Protein AF-A0A1V5QKN3-F1 (afdb_monomer_lite)

Sequence (159 aa):
MRKSDARPKVLQACRVLTDSPKGGASYADIQAMTGLSLGIIKDHAQRMKDSGDLIWLADGFYRCAPPLRDHCHVYINVMPNGDHRIQCGDRQITITQGSARLMKMAFGNHGHIGKNGQVEVDDEVFISVLLDGSMKVECGDQLLELSSLEARNLRAAIG

Foldseek 3Di:
DDLPPLLVLLLVQQAVCCPDPVNFAALVSSCVRRVDDSVSSVVNQVVCCVVQQWPAFPVRTIHGQDPDDDFFQWDWDQDPVRWIWTDGPPAIDIAHNLVLLVVLVVLVHPRDPDPPVDRDGPWDWDWDQDRSLWIWIDTPPGIDTGHNVNVVNVSVNSD

Secondary structure (DSSP, 8-state):
--TTSHHHHHHHHHHHHHSSTT-SB-HHHHHHHH---HHHHHHHHHHHHHTTSEEE-TTS-EEEPPP----PPEEEEE-TTS-EEEEETTEEEEE-HHHHHHHHHHTT------SS------S-EEEEE-TTS-EEEEETTEEEEE-HHHHHHHHHHH-

Structure (mmCIF, N/CA/C/O backbone):
data_AF-A0A1V5QKN3-F1
#
_entry.id   AF-A0A1V5QKN3-F1
#
loop_
_atom_site.group_PDB
_atom_site.id
_atom_site.type_symbol
_atom_site.label_atom_id
_atom_site.label_alt_id
_atom_site.label_comp_id
_atom_site.label_asym_id
_atom_site.label_entity_id
_atom_site.label_seq_id
_atom_site.pdbx_PDB_ins_code
_atom_site.Cartn_x
_atom_site.Cartn_y
_atom_site.Cartn_z
_atom_site.occupancy
_atom_site.B_iso_or_equiv
_atom_site.auth_seq_id
_atom_site.auth_comp_id
_atom_site.auth_asym_id
_atom_site.auth_atom_id
_atom_site.pdbx_PDB_model_num
ATOM 1 N N . MET A 1 1 ? -21.063 -6.986 33.262 1.00 47.81 1 MET A N 1
ATOM 2 C CA . MET A 1 1 ? -20.769 -6.897 31.812 1.00 47.81 1 MET A CA 1
ATOM 3 C C . MET A 1 1 ? -19.836 -8.035 31.430 1.00 47.81 1 MET A C 1
ATOM 5 O O . MET A 1 1 ? -18.759 -8.130 32.006 1.00 47.81 1 MET A O 1
ATOM 9 N N . ARG A 1 2 ? -20.268 -8.952 30.556 1.00 47.88 2 ARG A N 1
ATOM 10 C CA . ARG A 1 2 ? -19.464 -10.117 30.144 1.00 47.88 2 ARG A CA 1
ATOM 11 C C . ARG A 1 2 ? -18.289 -9.652 29.273 1.00 47.88 2 ARG A C 1
ATOM 13 O O . ARG A 1 2 ? -18.459 -8.778 28.431 1.00 47.88 2 ARG A O 1
ATOM 20 N N . LYS A 1 3 ? -17.107 -10.248 29.461 1.00 53.50 3 LYS A N 1
ATOM 21 C CA . LYS A 1 3 ? -15.863 -9.960 28.715 1.00 53.50 3 LYS A CA 1
ATOM 22 C C . LYS A 1 3 ? -15.958 -10.188 27.184 1.00 53.50 3 LYS A C 1
ATOM 24 O O . LYS A 1 3 ? -14.989 -9.904 26.492 1.00 53.50 3 LYS A O 1
ATOM 29 N N . SER A 1 4 ? -17.084 -10.670 26.638 1.00 61.81 4 SER A N 1
ATOM 30 C CA . SER A 1 4 ? -17.232 -10.997 25.205 1.00 61.81 4 SER A CA 1
ATOM 31 C C . SER A 1 4 ? -17.458 -9.795 24.283 1.00 61.81 4 SER A C 1
ATOM 33 O O . SER A 1 4 ? -17.113 -9.876 23.109 1.00 61.81 4 SER A O 1
ATOM 35 N N . ASP A 1 5 ? -17.976 -8.670 24.784 1.00 81.12 5 ASP A N 1
ATOM 36 C CA . ASP A 1 5 ? -18.462 -7.591 23.900 1.00 81.12 5 ASP A CA 1
ATOM 37 C C . ASP A 1 5 ? -17.431 -6.480 23.657 1.00 81.12 5 ASP A C 1
ATOM 39 O O . ASP A 1 5 ? -17.678 -5.549 22.891 1.00 81.12 5 ASP A O 1
ATOM 43 N N . ALA A 1 6 ? -16.267 -6.548 24.307 1.00 87.81 6 ALA A N 1
ATOM 44 C CA . ALA A 1 6 ? -15.243 -5.514 24.198 1.00 87.81 6 ALA A CA 1
ATOM 45 C C . ALA A 1 6 ? -14.472 -5.595 22.872 1.00 87.81 6 ALA A C 1
ATOM 47 O O . ALA A 1 6 ? -14.298 -4.572 22.213 1.00 87.81 6 ALA A O 1
ATOM 48 N N . ARG A 1 7 ? -14.070 -6.797 22.431 1.00 90.25 7 ARG A N 1
ATOM 49 C CA . ARG A 1 7 ? -13.316 -6.970 21.175 1.00 90.25 7 ARG A CA 1
ATOM 50 C C . ARG A 1 7 ? -14.073 -6.422 19.952 1.00 90.25 7 ARG A C 1
ATOM 52 O O . ARG A 1 7 ? -13.477 -5.618 19.239 1.00 90.25 7 ARG A O 1
ATOM 59 N N . PRO A 1 8 ? -15.358 -6.765 19.709 1.00 92.38 8 PRO A N 1
ATOM 60 C CA . PRO A 1 8 ? -16.093 -6.230 18.560 1.00 92.38 8 PRO A CA 1
ATOM 61 C C . PRO A 1 8 ? -16.248 -4.706 18.606 1.00 92.38 8 PRO A C 1
ATOM 63 O O . PRO A 1 8 ? -16.145 -4.054 17.573 1.00 92.38 8 PRO A O 1
ATOM 66 N N . LYS A 1 9 ? -16.436 -4.123 19.800 1.00 92.50 9 LYS A N 1
ATOM 67 C CA . LYS A 1 9 ? -16.546 -2.666 19.977 1.00 92.50 9 LYS A CA 1
ATOM 68 C C . LYS A 1 9 ? -15.242 -1.941 19.661 1.00 92.50 9 LYS A C 1
ATOM 70 O O . LYS A 1 9 ? -15.267 -0.943 18.949 1.00 92.50 9 LYS A O 1
ATOM 75 N N . VAL A 1 10 ? -14.115 -2.448 20.166 1.00 91.38 10 VAL A N 1
ATOM 76 C CA . VAL A 1 10 ? -12.789 -1.884 19.870 1.00 91.38 10 VAL A CA 1
ATOM 77 C C . VAL A 1 10 ? -12.496 -1.997 18.374 1.00 91.38 10 VAL A C 1
ATOM 79 O O . VAL A 1 10 ? -12.099 -1.010 17.765 1.00 91.38 10 VAL A O 1
ATOM 82 N N . LEU A 1 11 ? -12.762 -3.157 17.761 1.00 90.62 11 LEU A N 1
ATOM 83 C CA . LEU A 1 11 ? -12.558 -3.350 16.325 1.00 90.62 11 LEU A CA 1
ATOM 84 C C . LEU A 1 11 ? -13.415 -2.388 15.490 1.00 90.62 11 LEU A C 1
ATOM 86 O O . LEU A 1 11 ? -12.907 -1.769 14.561 1.00 90.62 11 LEU A O 1
ATOM 90 N N . GLN A 1 12 ? -14.694 -2.222 15.836 1.00 91.31 12 GLN A N 1
ATOM 91 C CA . GLN A 1 12 ? -15.585 -1.306 15.127 1.00 91.31 12 GLN A CA 1
ATOM 92 C C . GLN A 1 12 ? -15.139 0.156 15.256 1.00 91.31 12 GLN A C 1
ATOM 94 O O . GLN A 1 12 ? -15.175 0.886 14.269 1.00 91.31 12 GLN A O 1
ATOM 99 N N . ALA A 1 13 ? -14.689 0.581 16.441 1.00 91.12 13 ALA A N 1
ATOM 100 C CA . ALA A 1 13 ? -14.135 1.920 16.632 1.00 91.12 13 ALA A CA 1
ATOM 101 C C . ALA A 1 13 ? -12.888 2.133 15.760 1.00 91.12 13 ALA A C 1
ATOM 103 O O . ALA A 1 13 ? -12.793 3.139 15.060 1.00 91.12 13 ALA A O 1
ATOM 104 N N . CYS A 1 14 ? -11.975 1.155 15.731 1.00 89.38 14 CYS A N 1
ATOM 105 C CA . CYS A 1 14 ? -10.808 1.202 14.856 1.00 89.38 14 CYS A CA 1
ATOM 106 C C . CYS A 1 14 ? -11.195 1.289 13.374 1.00 89.38 14 CYS A C 1
ATOM 108 O O . CYS A 1 14 ? -10.587 2.085 12.669 1.00 89.38 14 CYS A O 1
ATOM 110 N N . ARG A 1 15 ? -12.209 0.546 12.901 1.00 88.00 15 ARG A N 1
ATOM 111 C CA . ARG A 1 15 ? -12.687 0.621 11.503 1.00 88.00 15 ARG A CA 1
ATOM 112 C C . ARG A 1 15 ? -13.148 2.026 11.138 1.00 88.00 15 ARG A C 1
ATOM 114 O O . ARG A 1 15 ? -12.592 2.635 10.236 1.00 88.00 15 ARG A O 1
ATOM 121 N N . VAL A 1 16 ? -14.088 2.568 11.910 1.00 88.44 16 VAL A N 1
ATOM 122 C CA . VAL A 1 16 ? -14.658 3.903 11.662 1.00 88.44 16 VAL A CA 1
ATOM 123 C C . VAL A 1 16 ? -13.576 4.985 11.646 1.00 88.44 16 VAL A C 1
ATOM 125 O O . VAL A 1 16 ? -13.600 5.881 10.810 1.00 88.44 16 VAL A O 1
ATOM 128 N N . LEU A 1 17 ? -12.609 4.903 12.561 1.00 86.81 17 LEU A N 1
ATOM 129 C CA . LEU A 1 17 ? -11.516 5.871 12.642 1.00 86.81 17 LEU A CA 1
ATOM 130 C C . LEU A 1 17 ? -10.457 5.660 11.552 1.00 86.81 17 LEU A C 1
ATOM 132 O O . LEU A 1 17 ? -9.842 6.637 11.124 1.00 86.81 17 LEU A O 1
ATOM 136 N N . THR A 1 18 ? -10.277 4.425 11.075 1.00 82.44 18 THR A N 1
ATOM 137 C CA . THR A 1 18 ? -9.408 4.113 9.929 1.00 82.44 18 THR A CA 1
ATOM 138 C C . THR A 1 18 ? -9.938 4.751 8.649 1.00 82.44 18 THR A C 1
ATOM 140 O O . THR A 1 18 ? -9.165 5.340 7.903 1.00 82.44 18 THR A O 1
ATOM 143 N N . ASP A 1 19 ? -11.254 4.713 8.443 1.00 78.88 19 ASP A N 1
ATOM 144 C CA . ASP A 1 19 ? -11.909 5.292 7.262 1.00 78.88 19 ASP A CA 1
ATOM 145 C C . ASP A 1 19 ? -12.102 6.821 7.365 1.00 78.88 19 ASP A C 1
ATOM 147 O O . ASP A 1 19 ? -12.580 7.470 6.435 1.00 78.88 19 ASP A O 1
ATOM 151 N N . SER A 1 20 ? -11.741 7.421 8.504 1.00 80.38 20 SER A N 1
ATOM 152 C CA . SER A 1 20 ? -11.827 8.867 8.725 1.00 80.38 20 SER A CA 1
ATOM 153 C C . SER A 1 20 ? -10.614 9.616 8.145 1.00 80.38 20 SER A C 1
ATOM 155 O O . SER A 1 20 ? -9.566 9.010 7.928 1.00 80.38 20 SER A O 1
ATOM 157 N N . PRO A 1 21 ? -10.665 10.956 7.995 1.00 77.25 21 PRO A N 1
ATOM 158 C CA . PRO A 1 21 ? -9.510 11.752 7.555 1.00 77.25 21 PRO A CA 1
ATOM 159 C C . PRO A 1 21 ? -8.268 11.616 8.448 1.00 77.25 21 PRO A C 1
ATOM 161 O O . PRO A 1 21 ? -7.148 11.845 8.002 1.00 77.25 21 PRO A O 1
ATOM 164 N N . LYS A 1 22 ? -8.456 11.232 9.717 1.00 77.56 22 LYS A N 1
ATOM 165 C CA . LYS A 1 22 ? -7.364 10.941 10.656 1.00 77.56 22 LYS A CA 1
ATOM 166 C C . LYS A 1 22 ? -6.621 9.658 10.280 1.00 77.56 22 LYS A C 1
ATOM 168 O O . LYS A 1 22 ? -5.452 9.475 10.607 1.00 77.56 22 LYS A O 1
ATOM 173 N N . GLY A 1 23 ? -7.331 8.749 9.622 1.00 75.62 23 GLY A N 1
ATOM 174 C CA . GLY A 1 23 ? -6.847 7.478 9.134 1.00 75.62 23 GLY A CA 1
ATOM 175 C C . GLY A 1 23 ? -6.547 6.445 10.218 1.00 75.62 23 GLY A C 1
ATOM 176 O O . GLY A 1 23 ? -6.244 5.320 9.868 1.00 75.62 23 GLY A O 1
ATOM 177 N N . GLY A 1 24 ? -6.616 6.750 11.515 1.00 84.44 24 GLY A N 1
ATOM 178 C CA . GLY A 1 24 ? -6.315 5.786 12.575 1.00 84.44 24 GLY A CA 1
ATOM 179 C C . GLY A 1 24 ? -6.890 6.160 13.938 1.00 84.44 24 GLY A C 1
ATOM 180 O O . GLY A 1 24 ? -7.355 7.278 14.161 1.00 84.44 24 GLY A O 1
ATOM 181 N N . ALA A 1 25 ? -6.856 5.197 14.858 1.00 87.88 25 ALA A N 1
ATOM 182 C CA . ALA A 1 25 ? -7.492 5.252 16.167 1.00 87.88 25 ALA A CA 1
ATOM 183 C C . ALA A 1 25 ? -6.471 5.268 17.312 1.00 87.88 25 ALA A C 1
ATOM 185 O O . ALA A 1 25 ? -5.755 4.290 17.528 1.00 87.88 25 ALA A O 1
ATOM 186 N N . SER A 1 26 ? -6.421 6.348 18.093 1.00 89.75 26 SER A N 1
ATOM 187 C CA . SER A 1 26 ? -5.649 6.367 19.340 1.00 89.75 26 SER A CA 1
ATOM 188 C C . SER A 1 26 ? -6.441 5.696 20.460 1.00 89.75 26 SER A C 1
ATOM 190 O O . SER A 1 26 ? -7.662 5.543 20.382 1.00 89.75 26 SER A O 1
ATOM 192 N N . TYR A 1 27 ? -5.771 5.362 21.565 1.00 90.00 27 TYR A N 1
ATOM 193 C CA . TYR A 1 27 ? -6.461 4.871 22.761 1.00 90.00 27 TYR A CA 1
ATOM 194 C C . TYR A 1 27 ? -7.552 5.829 23.258 1.00 90.00 27 TYR A C 1
ATOM 196 O O . TYR A 1 27 ? -8.604 5.366 23.695 1.00 90.00 27 TYR A O 1
ATOM 204 N N . ALA A 1 28 ? -7.314 7.142 23.169 1.00 89.38 28 ALA A N 1
ATOM 205 C CA . ALA A 1 28 ? -8.276 8.158 23.580 1.00 89.38 28 ALA A CA 1
ATOM 206 C C . ALA A 1 28 ? -9.514 8.167 22.670 1.00 89.38 28 ALA A C 1
ATOM 208 O O . ALA A 1 28 ? -10.635 8.231 23.170 1.00 89.38 28 ALA A O 1
ATOM 209 N N . ASP A 1 29 ? -9.330 8.018 21.354 1.00 90.88 29 ASP A N 1
ATOM 210 C CA . ASP A 1 29 ? -10.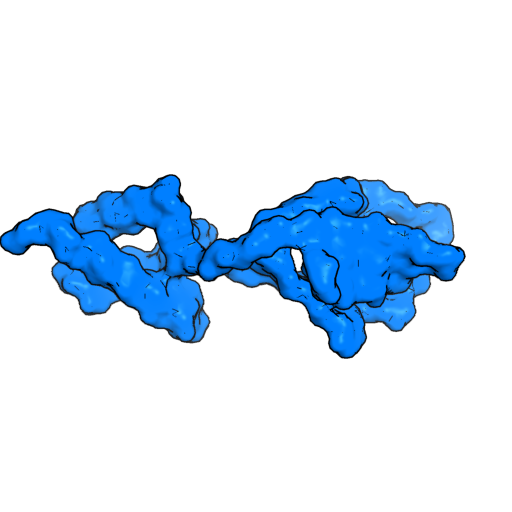449 7.967 20.405 1.00 90.88 29 ASP A CA 1
ATOM 211 C C . ASP A 1 29 ? -11.310 6.717 20.632 1.00 90.88 29 ASP A C 1
ATOM 213 O O . ASP A 1 29 ? -12.535 6.795 20.718 1.00 90.88 29 ASP A O 1
ATOM 217 N N . ILE A 1 30 ? -10.666 5.556 20.797 1.00 91.06 30 ILE A N 1
ATOM 218 C CA . ILE A 1 30 ? -11.363 4.291 21.061 1.00 91.06 30 ILE A CA 1
ATOM 219 C C . ILE A 1 30 ? -12.128 4.382 22.384 1.00 91.06 30 ILE A C 1
ATOM 221 O O . ILE A 1 30 ? -13.267 3.923 22.479 1.00 91.06 30 ILE A O 1
ATOM 225 N N . GLN A 1 31 ? -11.526 4.987 23.409 1.00 93.06 31 GLN A N 1
ATOM 226 C CA . GLN A 1 31 ? -12.178 5.206 24.695 1.00 93.06 31 GLN A CA 1
ATOM 227 C C . GLN A 1 31 ? -13.398 6.120 24.560 1.00 93.06 31 GLN A C 1
ATOM 229 O O . GLN A 1 31 ? -14.458 5.774 25.081 1.00 93.06 31 GLN A O 1
ATOM 234 N N . ALA A 1 32 ? -13.280 7.228 23.826 1.00 92.38 32 ALA A N 1
ATOM 235 C CA . ALA A 1 32 ? -14.384 8.152 23.582 1.00 92.38 32 ALA A CA 1
ATOM 236 C C . ALA A 1 32 ? -15.550 7.482 22.834 1.00 92.38 32 ALA A C 1
ATOM 238 O O . ALA A 1 32 ? -16.707 7.693 23.187 1.00 92.38 32 ALA A O 1
ATOM 239 N N . MET A 1 33 ? -15.260 6.629 21.847 1.00 92.38 33 MET A N 1
ATOM 240 C CA . MET A 1 33 ? -16.293 5.931 21.073 1.00 92.38 33 MET A CA 1
ATOM 241 C C . MET A 1 33 ? -16.956 4.774 21.825 1.00 92.38 33 MET A C 1
ATOM 243 O O . MET A 1 33 ? -18.139 4.504 21.635 1.00 92.38 33 MET A O 1
ATOM 247 N N . THR A 1 34 ? -16.192 4.035 22.630 1.00 91.38 34 THR A N 1
ATOM 248 C CA . THR A 1 34 ? -16.661 2.766 23.213 1.00 91.38 34 THR A CA 1
ATOM 249 C C . THR A 1 34 ? -17.070 2.872 24.680 1.00 91.38 34 THR A C 1
ATOM 251 O O . THR A 1 34 ? -17.761 1.980 25.176 1.00 91.38 34 THR A O 1
ATOM 254 N N . GLY A 1 35 ? -16.618 3.912 25.391 1.00 91.62 35 GLY A N 1
ATOM 255 C CA . GLY A 1 35 ? -16.769 4.059 26.842 1.00 91.62 35 GLY A CA 1
ATOM 256 C C . GLY A 1 35 ? -15.993 3.019 27.663 1.00 91.62 35 GLY A C 1
ATOM 257 O O . GLY A 1 35 ? -16.190 2.914 28.873 1.00 91.62 35 GLY A O 1
ATOM 258 N N . LEU A 1 36 ? -15.137 2.211 27.028 1.00 92.31 36 LEU A N 1
ATOM 259 C CA . LEU A 1 36 ? -14.357 1.171 27.699 1.00 92.31 36 LEU A CA 1
ATOM 260 C C . LEU A 1 36 ? -13.169 1.773 28.455 1.00 92.31 36 LEU A C 1
ATOM 262 O O . LEU A 1 36 ? -12.630 2.816 28.091 1.00 92.31 36 LEU A O 1
ATOM 266 N N . SER A 1 37 ? -12.712 1.090 29.505 1.00 92.75 37 SER A N 1
ATOM 267 C CA . SER A 1 37 ? -11.505 1.509 30.215 1.00 92.75 37 SER A CA 1
ATOM 268 C C . SER A 1 37 ? -10.248 1.266 29.374 1.00 92.75 37 SER A C 1
ATOM 270 O O . SER A 1 37 ? -10.161 0.295 28.617 1.00 92.75 37 SER A O 1
ATOM 272 N N . LEU A 1 38 ? -9.229 2.111 29.562 1.00 90.69 38 LEU A N 1
ATOM 273 C CA . LEU A 1 38 ? -7.952 1.998 28.847 1.00 90.69 38 LEU A CA 1
ATOM 274 C C . LEU A 1 38 ? -7.294 0.622 28.999 1.00 90.69 38 LEU A C 1
ATOM 276 O O . LEU A 1 38 ? -6.685 0.140 28.051 1.00 90.69 38 LEU A O 1
ATOM 280 N N . GLY A 1 39 ? -7.422 -0.026 30.162 1.00 91.12 39 GLY A N 1
ATOM 281 C CA . GLY A 1 39 ? -6.875 -1.369 30.379 1.00 91.12 39 GLY A CA 1
ATOM 282 C C . GLY A 1 39 ? -7.510 -2.420 29.464 1.00 91.12 39 GLY A C 1
ATOM 283 O O . GLY A 1 39 ? -6.797 -3.219 28.864 1.00 91.12 39 GLY A O 1
ATOM 284 N N . ILE A 1 40 ? -8.837 -2.369 29.297 1.00 90.69 40 ILE A N 1
ATOM 285 C CA . ILE A 1 40 ? -9.577 -3.270 28.400 1.00 90.69 40 ILE A CA 1
ATOM 286 C C . ILE A 1 40 ? -9.198 -2.989 26.943 1.00 90.69 40 ILE A C 1
ATOM 288 O O . ILE A 1 40 ? -8.955 -3.920 26.177 1.00 90.69 40 ILE A O 1
ATOM 292 N N . ILE A 1 41 ? -9.116 -1.711 26.564 1.00 91.75 41 ILE A N 1
ATOM 293 C CA . ILE A 1 41 ? -8.753 -1.315 25.201 1.00 91.75 41 ILE A CA 1
ATOM 294 C C . ILE A 1 41 ? -7.337 -1.786 24.868 1.00 91.75 41 ILE A C 1
ATOM 296 O O . ILE A 1 41 ? -7.147 -2.395 23.822 1.00 91.75 41 ILE A O 1
ATOM 300 N N . LYS A 1 42 ? -6.358 -1.551 25.750 1.00 90.81 42 LYS A N 1
ATOM 301 C CA . LYS A 1 42 ? -4.964 -1.973 25.545 1.00 90.81 42 LYS A CA 1
ATOM 302 C C . LYS A 1 42 ? -4.842 -3.485 25.382 1.00 90.81 42 LYS A C 1
ATOM 304 O O . LYS A 1 42 ? -4.209 -3.923 24.429 1.00 90.81 42 LYS A O 1
A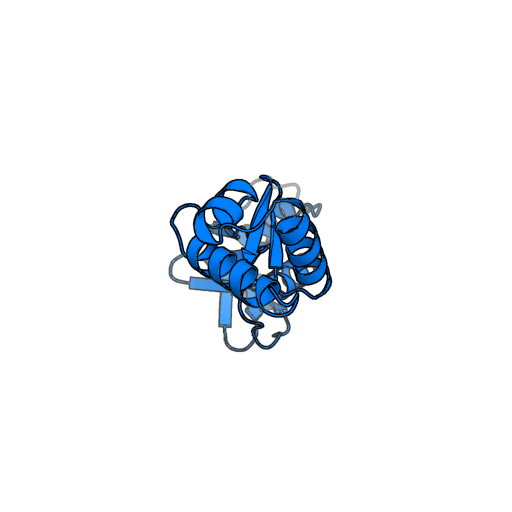TOM 309 N N . ASP A 1 43 ? -5.475 -4.265 26.259 1.00 91.00 43 ASP A N 1
ATOM 310 C CA . ASP A 1 43 ? -5.444 -5.733 26.181 1.00 91.00 43 ASP A CA 1
ATOM 311 C C . ASP A 1 43 ? -6.033 -6.238 24.855 1.00 91.00 43 ASP A C 1
ATOM 313 O O . ASP A 1 43 ? -5.411 -7.035 24.155 1.00 91.00 43 ASP A O 1
ATOM 317 N N . HIS A 1 44 ? -7.203 -5.733 24.449 1.00 91.50 44 HIS A N 1
ATOM 318 C CA . HIS A 1 44 ? -7.824 -6.166 23.196 1.00 91.50 44 HIS A CA 1
ATOM 319 C C . HIS A 1 44 ? -7.105 -5.654 21.948 1.00 91.50 44 HIS A C 1
ATOM 321 O O . HIS A 1 44 ? -6.967 -6.416 20.996 1.00 91.50 44 HIS A O 1
ATOM 327 N N . ALA A 1 45 ? -6.649 -4.401 21.933 1.00 88.50 45 ALA A N 1
ATOM 328 C CA . ALA A 1 45 ? -5.932 -3.833 20.796 1.00 88.50 45 ALA A CA 1
ATOM 329 C C . ALA A 1 45 ? -4.584 -4.532 20.581 1.00 88.50 45 ALA A C 1
ATOM 331 O O . ALA A 1 45 ? -4.251 -4.852 19.444 1.00 88.50 45 ALA A O 1
ATOM 332 N N . GLN A 1 46 ? -3.867 -4.863 21.661 1.00 86.31 46 GLN A N 1
ATOM 333 C CA . GLN A 1 46 ? -2.632 -5.640 21.580 1.00 86.31 46 GLN A CA 1
ATOM 334 C C . GLN A 1 46 ? -2.893 -7.047 21.031 1.00 86.31 46 GLN A C 1
ATOM 336 O O . GLN A 1 46 ? -2.262 -7.439 20.058 1.00 86.31 46 GLN A O 1
ATOM 341 N N . ARG A 1 47 ? -3.885 -7.776 21.561 1.00 87.56 47 ARG A N 1
ATOM 342 C CA . ARG A 1 47 ? -4.226 -9.110 21.032 1.00 87.56 47 ARG A CA 1
ATOM 343 C C . ARG A 1 47 ? -4.663 -9.074 19.570 1.00 87.56 47 ARG A C 1
ATOM 345 O O . ARG A 1 47 ? -4.339 -9.990 18.829 1.00 87.56 47 ARG A O 1
ATOM 352 N N . MET A 1 48 ? -5.396 -8.036 19.164 1.00 89.31 48 MET A N 1
ATOM 353 C CA . MET A 1 48 ? -5.823 -7.850 17.773 1.00 89.31 48 MET A CA 1
ATOM 354 C C . MET A 1 48 ? -4.676 -7.445 16.847 1.00 89.31 48 MET A C 1
ATOM 356 O O . MET A 1 48 ? -4.690 -7.790 15.670 1.00 89.31 48 MET A O 1
ATOM 360 N N . LYS A 1 49 ? -3.673 -6.738 17.366 1.00 84.44 49 LYS A N 1
ATOM 361 C CA . LYS A 1 49 ? -2.416 -6.513 16.656 1.00 84.44 49 LYS A CA 1
ATOM 362 C C . LYS A 1 49 ? -1.669 -7.829 16.457 1.00 84.44 49 LYS A C 1
ATOM 364 O O . LYS A 1 49 ? -1.227 -8.110 15.350 1.00 84.44 49 LYS A O 1
ATOM 369 N N . ASP A 1 50 ? -1.576 -8.644 17.503 1.00 80.81 50 ASP A N 1
ATOM 370 C CA . ASP A 1 50 ? -0.864 -9.923 17.456 1.00 80.81 50 ASP A CA 1
ATOM 371 C C . ASP A 1 50 ? -1.550 -10.939 16.522 1.00 80.81 50 ASP A C 1
ATOM 373 O O . ASP A 1 50 ? -0.868 -11.727 15.871 1.00 80.81 50 ASP A O 1
ATOM 377 N N . SER A 1 51 ? -2.884 -10.905 16.401 1.00 80.94 51 SER A N 1
ATOM 378 C CA . SER A 1 51 ? -3.643 -11.724 15.440 1.00 80.94 51 SER A CA 1
ATOM 379 C C . SER A 1 51 ? -3.708 -11.147 14.023 1.00 80.94 51 SER A C 1
ATOM 381 O O . SER A 1 51 ? -4.229 -11.813 13.131 1.00 80.94 51 SER A O 1
ATOM 383 N N . GLY A 1 52 ? -3.205 -9.928 13.800 1.00 77.56 52 GLY A N 1
ATOM 384 C CA . GLY A 1 52 ? -3.213 -9.262 12.495 1.00 77.56 52 GLY A CA 1
ATOM 385 C C . GLY A 1 52 ? -4.529 -8.573 12.112 1.00 77.56 52 GLY A C 1
ATOM 386 O O . GLY A 1 52 ? -4.650 -8.090 10.992 1.00 77.56 52 GLY A O 1
ATOM 387 N N . ASP A 1 53 ? -5.508 -8.477 13.019 1.00 81.56 53 ASP A N 1
ATOM 388 C CA . ASP A 1 53 ? -6.743 -7.710 12.786 1.00 81.56 53 ASP A CA 1
ATOM 389 C C . ASP A 1 53 ? -6.491 -6.188 12.793 1.00 81.56 53 ASP A C 1
ATOM 391 O O . ASP A 1 53 ? -7.205 -5.423 12.135 1.00 81.56 53 ASP A O 1
ATOM 395 N N . LEU A 1 54 ? -5.496 -5.741 13.570 1.00 86.25 54 LEU A N 1
ATOM 396 C CA . LEU A 1 54 ? -5.074 -4.345 13.667 1.00 86.25 54 LEU A CA 1
ATOM 397 C C . LEU A 1 54 ? -3.587 -4.183 13.332 1.00 86.25 54 LEU A C 1
ATOM 399 O O . LEU A 1 54 ? -2.767 -5.047 13.622 1.00 86.25 54 LEU A O 1
ATOM 403 N N . ILE A 1 55 ? -3.224 -3.019 12.802 1.00 83.31 55 ILE A N 1
ATOM 404 C CA . ILE A 1 55 ? -1.838 -2.599 12.577 1.00 83.31 55 ILE A CA 1
ATOM 405 C C . ILE A 1 55 ? -1.545 -1.415 13.498 1.00 83.31 55 ILE A C 1
ATOM 407 O O . ILE A 1 55 ? -2.393 -0.542 13.680 1.00 83.31 55 ILE A O 1
ATOM 411 N N . TRP A 1 56 ? -0.352 -1.397 14.096 1.00 80.56 56 TRP A N 1
ATOM 412 C CA . TRP A 1 56 ? 0.135 -0.272 14.896 1.00 80.56 56 TRP A CA 1
ATOM 413 C C . TRP A 1 56 ? 0.995 0.648 14.038 1.00 80.56 56 TRP A C 1
ATOM 415 O O . TRP A 1 56 ? 1.968 0.196 13.433 1.00 80.56 56 TRP A O 1
ATOM 425 N N . LEU A 1 57 ? 0.657 1.930 14.029 1.00 72.69 57 LEU A N 1
ATOM 426 C CA . LEU A 1 57 ? 1.398 2.964 13.326 1.00 72.69 57 LEU A CA 1
ATOM 427 C C . LEU A 1 57 ? 2.404 3.669 14.247 1.00 72.69 57 LEU A C 1
ATOM 429 O O . LEU A 1 57 ? 2.229 3.728 15.467 1.00 72.69 57 LEU A O 1
ATOM 433 N N . ALA A 1 58 ? 3.458 4.239 13.659 1.00 57.41 58 ALA A N 1
ATOM 434 C CA . ALA A 1 58 ? 4.534 4.916 14.390 1.00 57.41 58 ALA A CA 1
ATOM 435 C C . ALA A 1 58 ? 4.072 6.153 15.188 1.00 57.41 58 ALA A C 1
ATOM 437 O O . ALA A 1 58 ? 4.700 6.518 16.177 1.00 57.41 58 ALA A O 1
ATOM 438 N N . ASP A 1 59 ? 2.958 6.763 14.795 1.00 63.50 59 ASP A N 1
ATOM 439 C CA . ASP A 1 59 ? 2.318 7.921 15.427 1.00 63.50 59 ASP A CA 1
ATOM 440 C C . ASP A 1 59 ? 1.412 7.547 16.620 1.00 63.50 59 ASP A C 1
ATOM 442 O O . ASP A 1 59 ? 0.819 8.418 17.254 1.00 63.50 59 ASP A O 1
ATOM 446 N N . GLY A 1 60 ? 1.337 6.261 16.982 1.00 64.62 60 GLY A N 1
ATOM 447 C CA . GLY A 1 60 ? 0.627 5.801 18.178 1.00 64.62 60 GLY A CA 1
ATOM 448 C C . GLY A 1 60 ? -0.842 5.436 17.955 1.00 64.62 60 GLY A C 1
ATOM 449 O O . GLY A 1 60 ? -1.617 5.383 18.916 1.00 64.62 60 GLY A O 1
ATOM 450 N N . PHE A 1 61 ? -1.227 5.185 16.703 1.00 79.56 61 PHE A N 1
ATOM 451 C CA . PHE A 1 61 ? -2.592 4.841 16.309 1.00 79.56 61 PHE A CA 1
ATOM 452 C C . PHE A 1 61 ? -2.704 3.376 15.871 1.00 79.56 61 PHE A C 1
ATOM 454 O O . PHE A 1 61 ? -1.775 2.797 15.307 1.00 79.56 61 PHE A O 1
ATOM 461 N N . TYR A 1 62 ? -3.877 2.784 16.094 1.00 84.31 62 TYR A N 1
ATOM 462 C CA . TYR A 1 62 ? -4.283 1.521 15.486 1.00 84.31 62 TYR A CA 1
ATOM 463 C C . TYR A 1 62 ? -5.091 1.767 14.216 1.00 84.31 62 TYR A C 1
ATOM 465 O O . TYR A 1 62 ? -5.957 2.639 14.184 1.00 84.31 62 TYR A O 1
ATOM 473 N N . ARG A 1 63 ? -4.868 0.941 13.198 1.00 83.81 63 ARG A N 1
ATOM 474 C CA . ARG A 1 63 ? -5.741 0.832 12.023 1.00 83.81 63 ARG A CA 1
ATOM 475 C C . ARG A 1 63 ? -6.254 -0.580 11.886 1.00 83.81 63 ARG A C 1
ATOM 477 O O . ARG A 1 63 ? -5.574 -1.513 12.307 1.00 83.81 63 ARG A O 1
ATOM 484 N N . CYS A 1 64 ? -7.417 -0.750 11.273 1.00 81.19 64 CYS A N 1
ATOM 485 C CA . CYS A 1 64 ? -7.769 -2.069 10.765 1.00 81.19 64 CYS A CA 1
ATOM 486 C C . CYS A 1 64 ? -6.828 -2.447 9.630 1.00 81.19 64 CYS A C 1
ATOM 488 O O . CYS A 1 64 ? -6.508 -1.610 8.786 1.00 81.19 64 CYS A O 1
ATOM 490 N N . ALA A 1 65 ? -6.369 -3.698 9.639 1.00 70.38 65 ALA A N 1
ATOM 491 C CA . ALA A 1 65 ? -5.596 -4.205 8.522 1.00 70.38 65 ALA A CA 1
ATOM 492 C C . ALA A 1 65 ? -6.443 -4.098 7.240 1.00 70.38 65 ALA A C 1
ATOM 494 O O . ALA A 1 65 ? -7.644 -4.405 7.283 1.00 70.38 65 ALA A O 1
ATOM 495 N N . PRO A 1 66 ? -5.861 -3.650 6.114 1.00 66.38 66 PRO A N 1
ATOM 496 C CA . PRO A 1 66 ? -6.553 -3.695 4.837 1.00 66.38 66 PRO A CA 1
ATOM 497 C C . PRO A 1 66 ? -6.962 -5.146 4.535 1.00 66.38 66 PRO A C 1
ATOM 499 O O . PRO A 1 66 ? -6.298 -6.080 5.002 1.00 66.38 66 PRO A O 1
ATOM 502 N N . PRO A 1 67 ? -8.052 -5.365 3.778 1.00 64.00 67 PRO A N 1
ATOM 503 C CA . PRO A 1 67 ? -8.463 -6.710 3.405 1.00 64.00 67 PRO A CA 1
ATOM 504 C C . PRO A 1 67 ? -7.293 -7.452 2.754 1.00 64.00 67 PRO A C 1
ATOM 506 O O . PRO A 1 67 ? -6.583 -6.891 1.914 1.00 64.00 67 PRO A O 1
ATOM 509 N N . LEU A 1 68 ? -7.102 -8.712 3.154 1.00 55.59 68 LEU A N 1
ATOM 510 C CA . LEU A 1 68 ? -6.137 -9.605 2.523 1.00 55.59 68 LEU A CA 1
ATOM 511 C C . LEU A 1 68 ? -6.509 -9.710 1.040 1.00 55.59 68 LEU A C 1
ATOM 513 O O . LEU A 1 68 ? -7.550 -10.264 0.695 1.00 55.59 68 LEU A O 1
ATOM 517 N N . ARG A 1 69 ? -5.689 -9.114 0.175 1.00 60.66 69 ARG A N 1
ATOM 518 C CA . ARG A 1 69 ? -5.740 -9.361 -1.268 1.00 60.66 69 ARG A CA 1
ATOM 519 C C . ARG A 1 69 ? -5.012 -10.677 -1.523 1.00 60.66 69 ARG A C 1
ATOM 521 O O . ARG A 1 69 ? -4.000 -10.929 -0.862 1.00 60.66 69 ARG A O 1
ATOM 528 N N . ASP A 1 70 ? -5.509 -11.487 -2.458 1.00 60.91 70 ASP A N 1
ATOM 529 C CA . ASP A 1 70 ? -4.772 -12.665 -2.918 1.00 60.91 7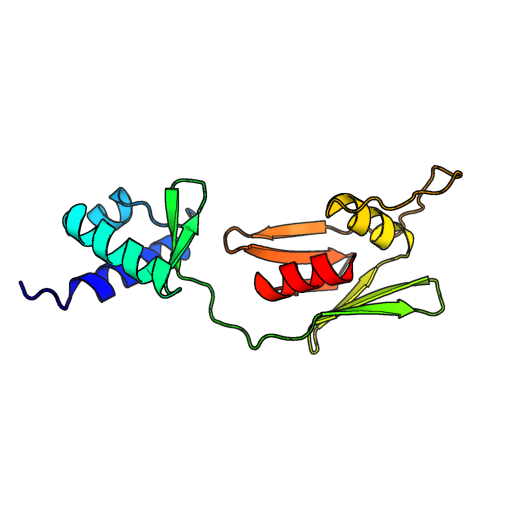0 ASP A CA 1
ATOM 530 C C . ASP A 1 70 ? -3.360 -12.228 -3.306 1.00 60.91 70 ASP A C 1
ATOM 532 O O . ASP A 1 70 ? -3.169 -11.291 -4.083 1.00 60.91 70 ASP A O 1
ATOM 536 N N . HIS A 1 71 ? -2.366 -12.841 -2.670 1.00 66.56 71 HIS A N 1
ATOM 537 C CA . HIS A 1 71 ? -0.984 -12.431 -2.838 1.00 66.56 71 HIS A CA 1
ATOM 538 C C . HIS A 1 71 ? -0.512 -12.803 -4.238 1.00 66.56 71 HIS A C 1
ATOM 540 O O . HIS A 1 71 ? -0.291 -13.976 -4.540 1.00 66.56 71 HIS A O 1
ATOM 546 N N . CYS A 1 72 ? -0.321 -11.796 -5.082 1.00 70.06 72 CYS A N 1
ATOM 547 C CA . CYS A 1 72 ? 0.231 -11.988 -6.407 1.00 70.06 72 CYS A CA 1
ATOM 548 C C . CYS A 1 72 ? 1.758 -11.892 -6.357 1.00 70.06 72 CYS A C 1
ATOM 550 O O . CYS A 1 72 ? 2.341 -11.017 -5.710 1.00 70.06 72 CYS A O 1
ATOM 552 N N . HIS A 1 73 ? 2.434 -12.792 -7.068 1.00 78.69 73 HIS A N 1
ATOM 553 C CA . HIS A 1 73 ? 3.871 -12.664 -7.273 1.00 78.69 73 HIS A CA 1
ATOM 554 C C . HIS A 1 73 ? 4.182 -11.366 -8.027 1.00 78.69 73 HIS A C 1
ATOM 556 O O . HIS A 1 73 ? 3.457 -10.982 -8.949 1.00 78.69 73 HIS A O 1
ATOM 562 N N . VAL A 1 74 ? 5.267 -10.703 -7.621 1.00 82.19 74 VAL A N 1
ATOM 563 C CA . VAL A 1 74 ? 5.788 -9.520 -8.306 1.00 82.19 74 VAL A CA 1
ATOM 564 C C . VAL A 1 74 ? 6.966 -9.933 -9.179 1.00 82.19 74 VAL A C 1
ATOM 566 O O . VAL A 1 74 ? 7.899 -10.570 -8.692 1.00 82.19 74 VAL A O 1
ATOM 569 N N . TYR A 1 75 ? 6.928 -9.545 -10.450 1.00 84.62 75 TYR A N 1
ATOM 570 C CA . TYR A 1 75 ? 7.977 -9.810 -11.429 1.00 84.62 75 TYR A CA 1
ATOM 571 C C . TYR A 1 75 ? 8.491 -8.501 -12.022 1.00 84.62 75 TYR A C 1
ATOM 573 O O . TYR A 1 75 ? 7.716 -7.570 -12.246 1.00 84.62 75 TYR A O 1
ATOM 581 N N . ILE A 1 76 ? 9.792 -8.455 -12.312 1.00 88.38 76 ILE A N 1
ATOM 582 C CA . ILE A 1 76 ? 10.412 -7.379 -13.086 1.00 88.38 76 ILE A CA 1
ATOM 583 C C . ILE A 1 76 ? 11.040 -8.010 -14.321 1.00 88.38 76 ILE A C 1
ATOM 585 O O . ILE A 1 76 ? 11.966 -8.809 -14.205 1.00 88.38 76 ILE A O 1
ATOM 589 N N . ASN A 1 77 ? 10.538 -7.641 -15.494 1.00 88.88 77 ASN A N 1
ATOM 590 C CA . ASN A 1 77 ? 11.064 -8.098 -16.773 1.00 88.88 77 ASN A CA 1
ATOM 591 C C . ASN A 1 77 ? 11.744 -6.933 -17.486 1.00 88.88 77 ASN A C 1
ATOM 593 O O . ASN A 1 77 ? 11.152 -5.863 -17.620 1.00 88.88 77 ASN A O 1
ATOM 597 N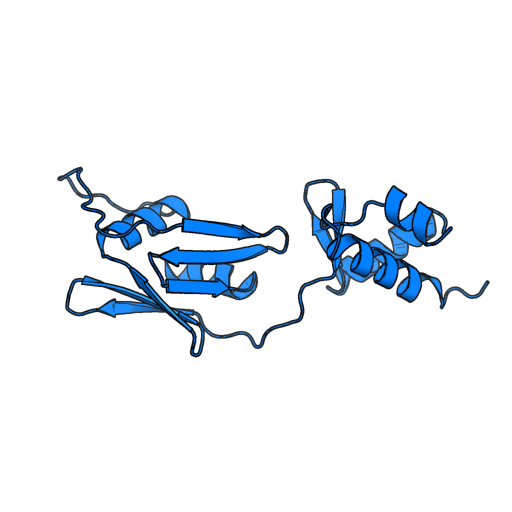 N . VAL A 1 78 ? 12.969 -7.147 -17.965 1.00 89.25 78 VAL A N 1
ATOM 598 C CA . VAL A 1 78 ? 13.650 -6.184 -18.838 1.00 89.25 78 VAL A CA 1
ATOM 599 C C . VAL A 1 78 ? 13.226 -6.465 -20.276 1.00 89.25 78 VAL A C 1
ATOM 601 O O . VAL A 1 78 ? 13.404 -7.571 -20.785 1.00 89.25 78 VAL A O 1
ATOM 604 N N . MET A 1 79 ? 12.625 -5.470 -20.911 1.00 90.44 79 MET A N 1
ATOM 605 C CA . MET A 1 79 ? 12.130 -5.520 -22.280 1.00 90.44 79 MET A CA 1
ATOM 606 C C . MET A 1 79 ? 13.289 -5.371 -23.285 1.00 90.44 79 MET A C 1
ATOM 608 O O . MET A 1 79 ? 14.344 -4.842 -22.929 1.00 90.44 79 MET A O 1
ATOM 612 N N . PRO A 1 80 ? 13.123 -5.783 -24.560 1.00 89.31 80 PRO A N 1
ATOM 613 C CA . PRO A 1 80 ? 14.184 -5.680 -25.570 1.00 89.31 80 PRO A CA 1
ATOM 614 C C . PRO A 1 80 ? 14.705 -4.256 -25.819 1.00 89.31 80 PRO A C 1
ATOM 616 O O . PRO A 1 80 ? 15.852 -4.091 -26.221 1.00 89.31 80 PRO A O 1
ATOM 619 N N . ASN A 1 81 ? 13.881 -3.235 -25.574 1.00 85.94 81 ASN A N 1
ATOM 620 C CA . ASN A 1 81 ? 14.258 -1.822 -25.671 1.00 85.94 81 ASN A CA 1
ATOM 621 C C . ASN A 1 81 ? 14.954 -1.281 -24.403 1.00 85.94 81 ASN A C 1
ATOM 623 O O . ASN A 1 81 ? 15.346 -0.121 -24.381 1.00 85.94 81 ASN A O 1
ATOM 627 N N . GLY A 1 82 ? 15.130 -2.103 -23.362 1.00 84.88 82 GLY A N 1
ATOM 628 C CA . GLY A 1 82 ? 15.765 -1.727 -22.096 1.00 84.88 82 GLY A CA 1
ATOM 629 C C . GLY A 1 82 ? 14.798 -1.284 -20.993 1.00 84.88 82 GLY A C 1
ATOM 630 O O . GLY A 1 82 ? 15.217 -1.181 -19.833 1.00 84.88 82 GLY A O 1
ATOM 631 N N . ASP A 1 83 ? 13.520 -1.083 -21.315 1.00 89.62 83 ASP A N 1
ATOM 632 C CA . ASP A 1 83 ? 12.494 -0.714 -20.339 1.00 89.62 83 ASP A CA 1
ATOM 633 C C . ASP A 1 83 ? 12.229 -1.843 -19.352 1.00 89.62 83 ASP A C 1
ATOM 635 O O . ASP A 1 83 ? 12.482 -3.018 -19.620 1.00 89.62 83 ASP A O 1
ATOM 639 N N . HIS A 1 84 ? 11.716 -1.490 -18.182 1.00 90.50 84 HIS A N 1
ATOM 640 C CA . HIS A 1 84 ? 11.381 -2.451 -17.144 1.00 90.50 84 HIS A CA 1
ATOM 641 C C . HIS A 1 84 ? 9.869 -2.541 -17.005 1.00 90.50 84 HIS A C 1
ATOM 643 O O . HIS A 1 84 ? 9.194 -1.554 -16.722 1.00 90.50 84 HIS A O 1
ATOM 649 N N . ARG A 1 85 ? 9.337 -3.751 -17.159 1.00 92.50 85 ARG A N 1
ATOM 650 C CA . ARG A 1 85 ? 7.947 -4.062 -16.847 1.00 92.50 85 ARG A CA 1
ATOM 651 C C . ARG A 1 85 ? 7.859 -4.628 -15.442 1.00 92.50 85 ARG A C 1
ATOM 653 O O . ARG A 1 85 ? 8.406 -5.699 -15.181 1.00 92.50 85 ARG A O 1
ATOM 660 N N . ILE A 1 86 ? 7.147 -3.931 -14.566 1.00 91.75 86 ILE A N 1
ATOM 661 C CA . ILE A 1 86 ? 6.838 -4.378 -13.209 1.00 91.75 86 ILE A CA 1
ATOM 662 C C . ILE A 1 86 ? 5.413 -4.926 -13.225 1.00 91.75 86 ILE A C 1
ATOM 664 O O . ILE A 1 86 ? 4.477 -4.193 -13.535 1.00 91.75 86 ILE A O 1
ATOM 668 N N . GLN A 1 87 ? 5.247 -6.208 -12.907 1.00 90.12 87 GLN A N 1
ATOM 669 C CA . GLN A 1 87 ? 3.963 -6.906 -12.978 1.00 90.12 87 GLN A CA 1
ATOM 670 C C . GLN A 1 87 ? 3.610 -7.548 -11.637 1.00 90.12 87 GLN A C 1
ATOM 672 O O . GLN A 1 87 ? 4.464 -8.144 -10.985 1.00 90.12 87 GLN A O 1
ATOM 677 N N . CYS A 1 88 ? 2.339 -7.453 -11.252 1.00 87.19 88 CYS A N 1
ATOM 678 C CA . CYS A 1 88 ? 1.762 -8.067 -10.066 1.00 87.19 88 CYS A CA 1
ATOM 679 C C . CYS A 1 88 ? 0.379 -8.647 -10.408 1.00 87.19 88 CYS A C 1
ATOM 681 O O . CYS A 1 88 ? -0.626 -7.930 -10.428 1.00 87.19 88 CYS A O 1
ATOM 683 N N . GLY A 1 89 ? 0.337 -9.951 -10.697 1.00 83.94 89 GLY A N 1
ATOM 684 C CA . GLY A 1 89 ? -0.862 -10.607 -11.223 1.00 83.94 89 GLY A CA 1
ATOM 685 C C . GLY A 1 89 ? -1.175 -10.137 -12.647 1.00 83.94 89 GLY A C 1
ATOM 686 O O . GLY A 1 89 ? -0.322 -10.219 -13.531 1.00 83.94 89 GLY A O 1
ATOM 687 N N . ASP A 1 90 ? -2.387 -9.635 -12.860 1.00 84.62 90 ASP A N 1
ATOM 688 C CA . ASP A 1 90 ? -2.873 -9.019 -14.103 1.00 84.62 90 ASP A CA 1
ATOM 689 C C . ASP A 1 90 ? -2.526 -7.522 -14.228 1.00 84.62 90 ASP A C 1
ATOM 691 O O . ASP A 1 90 ? -2.672 -6.932 -15.299 1.00 84.62 90 ASP A O 1
ATOM 695 N N . ARG A 1 91 ? -2.029 -6.904 -13.152 1.00 88.00 91 ARG A N 1
ATOM 696 C CA . ARG A 1 91 ? -1.664 -5.483 -13.102 1.00 88.00 91 ARG A CA 1
ATOM 697 C C . ARG A 1 91 ? -0.203 -5.301 -13.477 1.00 88.00 91 ARG A C 1
ATOM 699 O O . ARG A 1 91 ? 0.657 -6.051 -13.013 1.00 88.00 91 ARG A O 1
ATOM 706 N N . GLN A 1 92 ? 0.102 -4.277 -14.266 1.00 92.44 92 GLN A N 1
ATOM 707 C CA . GLN A 1 92 ? 1.475 -3.987 -14.667 1.00 92.44 92 GLN A CA 1
ATOM 708 C C . GLN A 1 92 ? 1.694 -2.508 -14.955 1.00 92.44 92 GLN A C 1
ATOM 710 O O . GLN A 1 92 ? 0.765 -1.803 -15.344 1.00 92.44 92 GLN A O 1
ATOM 715 N N . ILE A 1 93 ? 2.949 -2.087 -14.836 1.00 92.94 93 ILE A N 1
ATOM 716 C CA . ILE A 1 93 ? 3.443 -0.811 -15.348 1.00 92.94 93 ILE A CA 1
ATOM 717 C C . ILE A 1 93 ? 4.742 -1.047 -16.110 1.00 92.94 93 ILE A C 1
ATOM 719 O O . ILE A 1 93 ? 5.479 -1.995 -15.826 1.00 92.94 93 ILE A O 1
ATOM 723 N N . THR A 1 94 ? 5.027 -0.184 -17.073 1.00 92.75 94 THR A N 1
ATOM 724 C CA . THR A 1 94 ? 6.310 -0.133 -17.775 1.00 92.75 94 THR A CA 1
ATOM 725 C C . THR A 1 94 ? 6.969 1.202 -17.473 1.00 92.75 94 THR A C 1
ATOM 727 O O . THR A 1 94 ? 6.306 2.231 -17.569 1.00 92.75 94 THR A O 1
ATOM 730 N N . ILE A 1 95 ? 8.243 1.163 -17.090 1.00 90.25 95 ILE A N 1
ATOM 731 C CA . ILE A 1 95 ? 9.065 2.338 -16.790 1.00 90.25 95 ILE A CA 1
ATOM 732 C C . ILE A 1 95 ? 10.343 2.291 -17.628 1.00 90.25 95 ILE A C 1
ATOM 734 O O . ILE A 1 95 ? 10.874 1.201 -17.878 1.00 90.25 95 ILE A O 1
ATOM 738 N N . THR A 1 96 ? 10.875 3.451 -18.016 1.00 89.69 96 THR A N 1
ATOM 739 C CA . THR A 1 96 ? 12.157 3.503 -18.735 1.00 89.69 96 THR A CA 1
ATOM 740 C C . THR A 1 96 ? 13.317 2.880 -17.952 1.00 89.69 96 THR A C 1
ATOM 742 O O . THR A 1 96 ? 13.312 2.765 -16.717 1.00 89.69 96 THR A O 1
ATOM 745 N N . GLN A 1 97 ? 14.382 2.521 -18.674 1.00 85.81 97 GLN A N 1
ATOM 746 C CA . GLN A 1 97 ? 15.634 2.069 -18.065 1.00 85.81 97 GLN A CA 1
ATOM 747 C C . GLN A 1 97 ? 16.196 3.083 -17.049 1.00 85.81 97 GLN A C 1
ATOM 749 O O . GLN A 1 97 ? 16.738 2.682 -16.013 1.00 85.81 97 GLN A O 1
ATOM 754 N N . GLY A 1 98 ? 16.082 4.383 -17.337 1.00 81.94 98 GLY A N 1
ATOM 755 C CA . GLY A 1 98 ? 16.540 5.454 -16.456 1.00 81.94 98 GLY A CA 1
ATOM 756 C C . GLY A 1 98 ? 15.762 5.489 -15.144 1.00 81.94 98 GLY A C 1
ATOM 757 O O . GLY A 1 98 ? 16.359 5.403 -14.065 1.00 81.94 98 GLY A O 1
ATOM 758 N N . SER A 1 99 ? 14.430 5.493 -15.226 1.00 84.31 99 SER A N 1
ATOM 759 C CA . SER A 1 99 ? 13.549 5.491 -14.054 1.00 84.31 99 SER A CA 1
ATOM 760 C C . SER A 1 99 ? 13.723 4.223 -13.209 1.00 84.31 99 SER A C 1
ATOM 762 O O . SER A 1 99 ? 13.770 4.301 -11.981 1.00 84.31 99 SER A O 1
ATOM 764 N N . ALA A 1 100 ? 13.945 3.058 -13.829 1.00 83.50 100 ALA A N 1
ATOM 765 C CA . ALA A 1 100 ? 14.246 1.817 -13.110 1.00 83.50 100 ALA A CA 1
ATOM 766 C C . ALA A 1 100 ? 15.556 1.889 -12.299 1.00 83.50 100 ALA A C 1
ATOM 768 O O . ALA A 1 100 ? 15.638 1.360 -11.186 1.00 83.50 100 ALA A O 1
ATOM 769 N N . ARG A 1 101 ? 16.592 2.558 -12.827 1.00 78.88 101 ARG A N 1
ATOM 770 C CA . ARG A 1 101 ? 17.860 2.776 -12.105 1.00 78.88 101 ARG A CA 1
ATOM 771 C C . ARG A 1 101 ? 17.675 3.721 -10.920 1.00 78.88 101 ARG A C 1
ATOM 773 O O . ARG A 1 101 ? 18.194 3.431 -9.843 1.00 78.88 101 ARG A O 1
ATOM 780 N N . LEU A 1 102 ? 16.923 4.809 -11.097 1.00 77.50 102 LEU A N 1
ATOM 781 C CA . LEU A 1 102 ? 16.578 5.726 -10.005 1.00 77.50 102 LEU A CA 1
ATOM 782 C C . LEU A 1 102 ? 15.772 5.023 -8.910 1.00 77.50 102 LEU A C 1
ATOM 784 O O . LEU A 1 102 ? 16.099 5.143 -7.731 1.00 77.50 102 LEU A O 1
ATOM 788 N N . MET A 1 103 ? 14.781 4.223 -9.302 1.00 79.62 103 MET A N 1
ATOM 789 C CA . MET A 1 103 ? 13.968 3.429 -8.387 1.00 79.62 103 MET A CA 1
ATOM 790 C C . MET A 1 103 ? 14.839 2.488 -7.543 1.00 79.62 103 MET A C 1
ATOM 792 O O . MET A 1 103 ? 14.721 2.486 -6.320 1.00 79.62 103 MET A O 1
ATOM 796 N N . LYS A 1 104 ? 15.789 1.761 -8.155 1.00 76.69 104 LYS A N 1
ATOM 797 C CA . LYS A 1 104 ? 16.770 0.928 -7.426 1.00 76.69 104 LYS A CA 1
ATOM 798 C C . LYS A 1 104 ? 17.523 1.710 -6.349 1.00 76.69 104 LYS A C 1
ATOM 800 O O . LYS A 1 104 ? 17.648 1.231 -5.224 1.00 76.69 104 LYS A O 1
ATOM 805 N N . MET A 1 105 ? 17.972 2.922 -6.669 1.00 70.50 105 MET A N 1
ATOM 806 C CA . MET A 1 105 ? 18.662 3.781 -5.702 1.00 70.50 105 MET A CA 1
ATOM 807 C C . MET A 1 105 ? 17.743 4.253 -4.571 1.00 70.50 105 MET A C 1
ATOM 809 O O . MET A 1 105 ? 18.146 4.223 -3.410 1.00 70.50 105 MET A O 1
ATOM 813 N N . ALA A 1 106 ? 16.495 4.620 -4.879 1.00 69.50 106 ALA A N 1
ATOM 814 C CA . ALA A 1 106 ? 15.519 5.067 -3.884 1.00 69.50 106 ALA A CA 1
ATOM 815 C C . ALA A 1 106 ? 15.171 3.975 -2.852 1.00 69.50 106 ALA A C 1
ATOM 817 O O . ALA A 1 106 ? 14.950 4.277 -1.681 1.00 69.50 106 ALA A O 1
ATOM 818 N N . PHE A 1 107 ? 15.187 2.696 -3.248 1.00 68.00 107 PHE A N 1
ATOM 819 C CA . PHE A 1 107 ? 14.946 1.565 -2.340 1.00 68.00 107 PHE A CA 1
ATOM 820 C C . PHE A 1 107 ? 16.147 1.177 -1.452 1.00 68.00 107 PHE A C 1
ATOM 822 O O . PHE A 1 107 ? 16.042 0.234 -0.651 1.00 68.00 107 PHE A O 1
ATOM 829 N N . GLY A 1 108 ? 17.246 1.939 -1.526 1.00 58.19 108 GLY A N 1
ATOM 830 C CA . GLY A 1 108 ? 18.453 1.762 -0.714 1.00 58.19 108 GLY A CA 1
ATOM 831 C C . GLY A 1 108 ? 19.486 0.818 -1.328 1.00 58.19 108 GLY A C 1
ATOM 832 O O . GLY A 1 108 ? 20.462 0.461 -0.664 1.00 58.19 108 GLY A O 1
ATOM 833 N N . ASN A 1 109 ? 19.297 0.422 -2.585 1.00 57.75 109 ASN A N 1
ATOM 834 C CA . ASN A 1 109 ? 20.229 -0.452 -3.278 1.00 57.75 109 ASN A CA 1
ATOM 835 C C . ASN A 1 109 ? 21.253 0.393 -4.030 1.00 57.75 109 ASN A C 1
ATOM 837 O O . ASN A 1 109 ? 20.935 1.459 -4.554 1.00 57.75 109 ASN A O 1
ATOM 841 N N . HIS A 1 110 ? 22.511 -0.052 -4.046 1.00 54.16 110 HIS A N 1
AT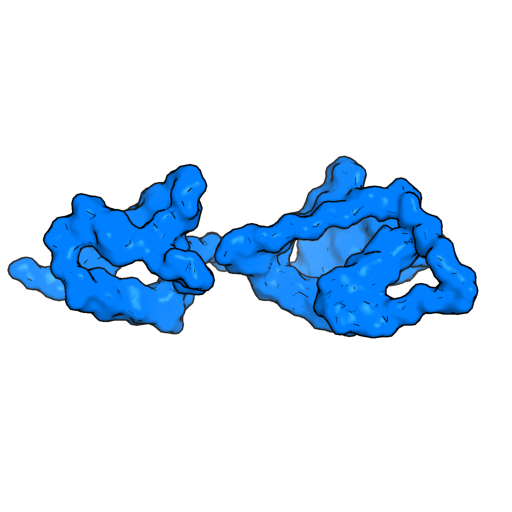OM 842 C CA . HIS A 1 110 ? 23.639 0.699 -4.607 1.00 54.16 110 HIS A CA 1
ATOM 843 C C . HIS A 1 110 ? 23.596 0.647 -6.142 1.00 54.16 110 HIS A C 1
ATOM 845 O O . HIS A 1 110 ? 24.458 0.051 -6.788 1.00 54.16 110 HIS A O 1
ATOM 851 N N . GLY A 1 111 ? 22.551 1.225 -6.736 1.00 54.00 111 GLY A N 1
ATOM 852 C CA . GLY A 1 111 ? 22.410 1.352 -8.176 1.00 54.00 111 GLY A CA 1
ATOM 853 C C . GLY A 1 111 ? 23.620 2.093 -8.731 1.00 54.00 111 GLY A C 1
ATOM 854 O O . GLY A 1 111 ? 23.892 3.230 -8.353 1.00 54.00 111 GLY A O 1
ATOM 855 N N . HIS A 1 112 ? 24.384 1.441 -9.605 1.00 54.81 112 HIS A N 1
ATOM 856 C CA . HIS A 1 112 ? 25.534 2.082 -10.222 1.00 54.81 112 HIS A CA 1
ATOM 857 C C . HIS A 1 112 ? 25.055 2.966 -11.377 1.00 54.81 112 HIS A C 1
ATOM 859 O O . HIS A 1 112 ? 24.749 2.477 -12.466 1.00 54.81 112 HIS A O 1
ATOM 865 N N . ILE A 1 113 ? 24.989 4.278 -11.143 1.00 55.75 113 ILE A N 1
ATOM 866 C CA . ILE A 1 113 ? 25.007 5.253 -12.233 1.00 55.75 113 ILE A CA 1
ATOM 867 C C . ILE A 1 113 ? 26.442 5.216 -12.764 1.00 55.75 113 ILE A C 1
ATOM 869 O O . ILE A 1 113 ? 27.375 5.581 -12.050 1.00 55.75 113 ILE A O 1
ATOM 873 N N . GLY A 1 114 ? 26.649 4.664 -13.961 1.00 55.53 114 GLY A N 1
ATOM 874 C CA . GLY A 1 114 ? 27.979 4.588 -14.571 1.00 55.53 114 GLY A CA 1
ATOM 875 C C . GLY A 1 114 ? 28.636 5.969 -14.731 1.00 55.53 114 GLY A C 1
ATOM 876 O O . GLY A 1 114 ? 28.044 7.004 -14.443 1.00 55.53 114 GLY A O 1
ATOM 877 N N . LYS A 1 115 ? 29.874 6.004 -15.243 1.00 52.09 115 LYS A N 1
ATOM 878 C CA . LYS A 1 115 ? 30.697 7.231 -15.346 1.00 52.09 115 LYS A CA 1
ATOM 879 C C . LYS A 1 115 ? 30.074 8.394 -16.144 1.00 52.09 115 LYS A C 1
ATOM 881 O O . LYS A 1 115 ? 30.560 9.515 -16.028 1.00 52.09 115 LYS A O 1
ATOM 886 N N . ASN A 1 116 ? 29.004 8.156 -16.899 1.00 55.12 116 ASN A N 1
ATOM 887 C CA . ASN A 1 116 ? 28.199 9.203 -17.521 1.00 55.12 116 ASN A CA 1
ATOM 888 C C . ASN A 1 116 ? 27.068 9.566 -16.551 1.00 55.12 116 ASN A C 1
ATOM 890 O O . ASN A 1 116 ? 26.009 8.947 -16.566 1.00 55.12 116 ASN A O 1
ATOM 894 N N . GLY A 1 117 ? 27.324 10.535 -15.669 1.00 55.94 117 GLY A N 1
ATOM 895 C CA . GLY A 1 117 ? 26.444 10.943 -14.565 1.00 55.94 117 GLY A CA 1
ATOM 896 C C . GLY A 1 117 ? 25.108 11.590 -14.957 1.00 55.94 117 GLY A C 1
ATOM 897 O O . GLY A 1 117 ? 24.516 12.277 -14.131 1.00 55.94 117 GLY A O 1
ATOM 898 N N . GLN A 1 118 ? 24.633 11.394 -16.187 1.00 61.16 118 GLN A N 1
ATOM 899 C CA . GLN A 1 118 ? 23.299 11.787 -16.627 1.00 61.16 118 GLN A CA 1
ATOM 900 C C . GLN A 1 118 ? 22.481 10.521 -16.869 1.00 61.16 118 GLN A C 1
ATOM 902 O O . GLN A 1 118 ? 22.739 9.756 -17.796 1.00 61.16 118 GLN A O 1
ATOM 907 N N . VAL A 1 119 ? 21.518 10.279 -15.982 1.00 64.94 119 VAL A N 1
ATOM 908 C CA . VAL A 1 119 ? 20.435 9.335 -16.245 1.00 64.94 119 VAL A CA 1
ATOM 909 C C . VAL A 1 119 ? 19.396 10.119 -17.032 1.00 64.94 119 VAL A C 1
ATOM 911 O O . VAL A 1 119 ? 18.815 11.052 -16.485 1.00 64.94 119 VAL A O 1
ATOM 914 N N . GLU A 1 120 ? 19.204 9.786 -18.305 1.00 65.69 120 GLU A N 1
ATOM 915 C CA . GLU A 1 120 ? 18.037 10.268 -19.044 1.00 65.69 120 GLU A CA 1
ATOM 916 C C . GLU A 1 120 ? 16.796 9.610 -18.442 1.00 65.69 120 GLU A C 1
ATOM 918 O O . GLU A 1 120 ? 16.740 8.390 -18.263 1.00 65.69 120 GLU A O 1
ATOM 923 N N . VAL A 1 121 ? 15.854 10.450 -18.026 1.00 69.56 121 VAL A N 1
ATOM 924 C CA . VAL A 1 121 ? 14.595 10.052 -17.407 1.00 69.56 121 VAL A CA 1
ATOM 925 C C . VAL A 1 121 ? 13.507 10.626 -18.291 1.00 69.56 121 VAL A C 1
ATOM 927 O O . VAL A 1 121 ? 13.235 11.822 -18.225 1.00 69.56 121 VAL A O 1
ATOM 930 N N . ASP A 1 122 ? 12.922 9.776 -19.127 1.00 70.44 122 ASP A N 1
ATOM 931 C CA . ASP A 1 122 ? 11.820 10.184 -20.003 1.00 70.44 122 ASP A CA 1
ATOM 932 C C . ASP A 1 122 ? 10.460 10.085 -19.289 1.00 70.44 122 ASP A C 1
ATOM 934 O O . ASP A 1 122 ? 9.511 10.760 -19.681 1.00 70.44 122 ASP A O 1
ATOM 938 N N . ASP A 1 123 ? 10.394 9.314 -18.192 1.00 76.62 123 ASP A N 1
ATOM 939 C CA . ASP A 1 123 ? 9.183 9.100 -17.395 1.00 76.62 123 ASP A CA 1
ATOM 940 C C . ASP A 1 123 ? 9.377 9.493 -15.921 1.00 76.62 123 ASP A C 1
ATOM 942 O O . ASP A 1 123 ? 10.271 8.977 -15.235 1.00 76.62 123 ASP A O 1
ATOM 946 N N . GLU A 1 124 ? 8.476 10.321 -15.388 1.00 79.00 124 GLU A N 1
ATOM 947 C CA . GLU A 1 124 ? 8.387 10.592 -13.949 1.00 79.00 124 GLU A CA 1
ATOM 948 C C . GLU A 1 124 ? 7.672 9.443 -13.225 1.00 79.00 124 GLU A C 1
ATOM 950 O O . GLU A 1 124 ? 6.496 9.165 -13.472 1.00 79.00 124 GLU A O 1
ATOM 955 N N . VAL A 1 125 ? 8.388 8.777 -12.310 1.00 81.25 125 VAL A N 1
ATOM 956 C CA . VAL A 1 125 ? 7.842 7.694 -11.479 1.00 81.25 125 VAL A CA 1
ATOM 957 C C . VAL A 1 125 ? 7.626 8.188 -10.054 1.00 81.25 125 VAL A C 1
ATOM 959 O O . VAL A 1 125 ? 8.586 8.522 -9.355 1.00 81.25 125 VAL A O 1
ATOM 962 N N . PHE A 1 126 ? 6.378 8.167 -9.592 1.00 81.50 126 PHE A N 1
ATOM 963 C CA . PHE A 1 126 ? 6.012 8.514 -8.221 1.00 81.50 126 PHE A CA 1
ATOM 964 C C . PHE A 1 126 ? 5.758 7.251 -7.404 1.00 81.50 126 PHE A C 1
ATOM 966 O O . PHE A 1 126 ? 5.048 6.342 -7.832 1.00 81.50 126 PHE A O 1
ATOM 973 N N . ILE A 1 127 ? 6.350 7.190 -6.209 1.00 82.94 127 ILE A N 1
ATOM 974 C CA . ILE A 1 127 ? 6.185 6.071 -5.281 1.00 82.94 127 ILE A CA 1
ATOM 975 C C . ILE A 1 127 ? 5.569 6.601 -3.996 1.00 82.94 127 ILE A C 1
ATOM 977 O O . ILE A 1 127 ? 6.227 7.288 -3.215 1.00 82.94 127 ILE A O 1
ATOM 981 N N . SER A 1 128 ? 4.313 6.242 -3.763 1.00 79.94 128 SER A N 1
ATOM 982 C CA . SER A 1 128 ? 3.571 6.623 -2.566 1.00 79.94 128 SER A CA 1
ATOM 983 C C . SER A 1 128 ? 3.442 5.420 -1.642 1.00 79.94 128 SER A C 1
ATOM 985 O O . SER A 1 128 ? 2.740 4.464 -1.964 1.00 79.94 128 SER A O 1
ATOM 987 N N . VAL A 1 129 ? 4.099 5.459 -0.482 1.00 78.75 129 VAL A N 1
ATOM 988 C CA . VAL A 1 129 ? 3.907 4.450 0.570 1.00 78.75 129 VAL A CA 1
ATOM 989 C C . VAL A 1 129 ? 2.785 4.917 1.487 1.00 78.75 129 VAL A C 1
ATOM 991 O O . VAL A 1 129 ? 2.867 5.980 2.101 1.00 78.75 129 VAL A O 1
ATOM 994 N N . LEU A 1 130 ? 1.725 4.123 1.564 1.00 76.62 130 LEU A N 1
ATOM 995 C CA . LEU A 1 130 ? 0.589 4.380 2.431 1.00 76.62 130 LEU A CA 1
ATOM 996 C C . LEU A 1 130 ? 0.874 3.884 3.852 1.00 76.62 130 LEU A C 1
ATOM 998 O O . LEU A 1 130 ? 1.775 3.087 4.114 1.00 76.62 130 LEU A O 1
ATOM 1002 N N . LEU A 1 131 ? 0.072 4.362 4.798 1.00 60.72 131 LEU A N 1
ATOM 1003 C CA . LEU A 1 131 ? 0.271 4.100 6.226 1.00 60.72 131 LEU A CA 1
ATOM 1004 C C . LEU A 1 131 ? 0.037 2.631 6.620 1.00 60.72 131 LEU A C 1
ATOM 1006 O O . LEU A 1 131 ? 0.541 2.191 7.646 1.00 60.72 131 LEU A O 1
ATOM 1010 N N . ASP A 1 132 ? -0.682 1.857 5.808 1.00 60.91 132 ASP A N 1
ATOM 1011 C CA . ASP A 1 132 ? -0.833 0.402 5.963 1.00 60.91 132 ASP A CA 1
ATOM 1012 C C . ASP A 1 132 ? 0.347 -0.397 5.366 1.00 60.91 132 ASP A C 1
ATOM 1014 O O . ASP A 1 132 ? 0.330 -1.631 5.338 1.00 60.91 132 ASP A O 1
ATOM 1018 N N . GLY A 1 133 ? 1.378 0.302 4.882 1.00 67.75 133 GLY A N 1
ATOM 1019 C CA . GLY A 1 133 ? 2.542 -0.269 4.217 1.00 67.75 133 GLY A CA 1
ATOM 1020 C C . GLY A 1 133 ? 2.285 -0.687 2.772 1.00 67.75 133 GLY A C 1
ATOM 1021 O O . GLY A 1 133 ? 3.211 -1.184 2.132 1.00 67.75 133 GLY A O 1
ATOM 1022 N N . SER A 1 134 ? 1.063 -0.516 2.253 1.00 77.44 134 SER A N 1
ATOM 1023 C CA . SER A 1 134 ? 0.796 -0.642 0.822 1.00 77.44 134 SER A CA 1
ATOM 1024 C C . SER A 1 134 ? 1.507 0.473 0.052 1.00 77.44 134 SER A C 1
ATOM 1026 O O . SER A 1 134 ? 1.931 1.484 0.616 1.00 77.44 134 SER A O 1
ATOM 1028 N N . MET A 1 135 ? 1.697 0.273 -1.243 1.00 84.56 135 MET A N 1
ATOM 1029 C CA . MET A 1 135 ? 2.462 1.172 -2.092 1.00 84.56 135 MET A CA 1
ATOM 1030 C C . MET A 1 135 ? 1.720 1.425 -3.394 1.00 84.56 135 MET A C 1
ATOM 1032 O O . MET A 1 135 ? 1.139 0.507 -3.966 1.00 84.56 135 MET A O 1
ATOM 1036 N N . LYS A 1 136 ? 1.767 2.658 -3.885 1.00 86.69 136 LYS A N 1
ATOM 1037 C CA . LYS A 1 136 ? 1.358 3.012 -5.243 1.00 86.69 136 LYS A CA 1
ATOM 1038 C C . LYS A 1 136 ? 2.590 3.398 -6.041 1.00 86.69 136 LYS A C 1
ATOM 1040 O O . LYS A 1 136 ? 3.429 4.138 -5.532 1.00 86.69 136 LYS A O 1
ATOM 1045 N N . VAL A 1 137 ? 2.700 2.870 -7.253 1.00 87.75 137 VAL A N 1
ATOM 1046 C CA . VAL A 1 137 ? 3.723 3.251 -8.226 1.00 87.75 137 VAL A CA 1
ATOM 1047 C C . VAL A 1 137 ? 3.011 3.833 -9.437 1.00 87.75 137 VAL A C 1
ATOM 1049 O O . VAL A 1 137 ? 2.254 3.129 -10.103 1.00 87.75 137 VAL A O 1
ATOM 1052 N N . GLU A 1 138 ? 3.229 5.115 -9.686 1.00 88.44 138 GLU A N 1
ATOM 1053 C CA . GLU A 1 138 ? 2.583 5.891 -10.744 1.00 88.44 138 GLU A CA 1
ATOM 1054 C C . GLU A 1 138 ? 3.630 6.295 -11.780 1.00 88.44 138 GLU A C 1
ATOM 1056 O O . GLU A 1 138 ? 4.731 6.699 -11.412 1.00 88.44 138 GLU A O 1
ATOM 1061 N N . CYS A 1 139 ? 3.307 6.151 -13.064 1.00 85.69 139 CYS A N 1
ATOM 1062 C CA . CYS A 1 139 ? 4.190 6.484 -14.181 1.00 85.69 139 CYS A CA 1
ATOM 1063 C C . CYS A 1 139 ? 3.347 6.939 -15.379 1.00 85.69 139 CYS A C 1
ATOM 1065 O O . CYS A 1 139 ? 2.777 6.107 -16.093 1.00 85.69 139 CYS A O 1
ATOM 1067 N N . GLY A 1 140 ? 3.234 8.254 -15.584 1.00 84.25 140 GLY A N 1
ATOM 1068 C CA . GLY A 1 140 ? 2.261 8.818 -16.525 1.00 84.25 140 GLY A CA 1
ATOM 1069 C C . GLY A 1 140 ? 0.837 8.356 -16.187 1.00 84.25 140 GLY A C 1
ATOM 1070 O O . GLY A 1 140 ? 0.415 8.445 -15.038 1.00 84.25 140 GLY A O 1
ATOM 1071 N N . ASP A 1 141 ? 0.129 7.789 -17.166 1.00 85.38 141 ASP A N 1
ATOM 1072 C CA . ASP A 1 141 ? -1.238 7.263 -16.994 1.00 85.38 141 ASP A CA 1
ATOM 1073 C C . ASP A 1 141 ? -1.290 5.843 -16.387 1.00 85.38 141 ASP A C 1
ATOM 1075 O O . ASP A 1 141 ? -2.359 5.238 -16.271 1.00 85.38 141 ASP A O 1
ATOM 1079 N N . GLN A 1 142 ? -0.139 5.268 -16.026 1.00 89.94 142 GLN A N 1
ATOM 1080 C CA . GLN A 1 142 ? -0.046 3.920 -15.473 1.00 89.94 142 GLN A CA 1
ATOM 1081 C C . GLN A 1 142 ? -0.012 3.955 -13.939 1.00 89.94 142 GLN A C 1
ATOM 1083 O O . GLN A 1 142 ? 0.740 4.728 -13.346 1.00 89.94 142 GLN A O 1
ATOM 1088 N N . LEU A 1 143 ? -0.766 3.060 -13.292 1.00 88.75 143 LEU A N 1
ATOM 1089 C CA . LEU A 1 143 ? -0.813 2.917 -11.835 1.00 88.75 143 LEU A CA 1
ATOM 1090 C C . LEU A 1 143 ? -0.675 1.446 -11.427 1.00 88.75 143 LEU A C 1
ATOM 1092 O O . LEU A 1 143 ? -1.456 0.592 -11.849 1.00 88.75 143 LEU A O 1
ATOM 1096 N N . LEU A 1 144 ? 0.272 1.170 -10.530 1.00 88.94 144 LEU A N 1
ATOM 1097 C CA . LEU A 1 144 ? 0.406 -0.105 -9.835 1.00 88.94 144 LEU A CA 1
ATOM 1098 C C . LEU A 1 144 ? 0.147 0.078 -8.344 1.00 88.94 144 LEU A C 1
ATOM 1100 O O . LEU A 1 144 ? 0.948 0.684 -7.638 1.00 88.94 144 LEU A O 1
ATOM 1104 N N . GLU A 1 145 ? -0.937 -0.501 -7.841 1.00 87.25 145 GLU A N 1
ATOM 1105 C CA . GLU A 1 145 ? -1.168 -0.590 -6.400 1.00 87.25 145 GLU A CA 1
ATOM 1106 C C . GLU A 1 145 ? -0.657 -1.925 -5.863 1.00 87.25 145 GLU A C 1
ATOM 1108 O O . GLU A 1 145 ? -0.998 -2.983 -6.383 1.00 87.25 145 GLU A O 1
ATOM 1113 N N . LEU A 1 146 ? 0.115 -1.906 -4.790 1.00 84.56 146 LEU A N 1
ATOM 1114 C CA . LEU A 1 146 ? 0.716 -3.081 -4.177 1.00 84.56 146 LEU A CA 1
ATOM 1115 C C . LEU A 1 146 ? 0.335 -3.119 -2.705 1.00 84.56 146 LEU A C 1
ATOM 1117 O O . LEU A 1 146 ? 0.471 -2.125 -2.001 1.00 84.56 146 LEU A O 1
ATOM 1121 N N . SER A 1 147 ? -0.110 -4.268 -2.213 1.00 81.50 147 SER A N 1
ATOM 1122 C CA . SER A 1 147 ? -0.206 -4.527 -0.776 1.00 81.50 147 SER A CA 1
ATOM 1123 C C . SER A 1 147 ? 1.170 -4.438 -0.108 1.00 81.50 147 SER A C 1
ATOM 1125 O O . SER A 1 147 ? 2.208 -4.473 -0.769 1.00 81.50 147 SER A O 1
ATOM 1127 N N . SER A 1 148 ? 1.205 -4.381 1.222 1.00 77.56 148 SER A N 1
ATOM 1128 C CA . SER A 1 148 ? 2.468 -4.327 1.967 1.00 77.56 148 SER A CA 1
ATOM 1129 C C . SER A 1 148 ? 3.382 -5.532 1.720 1.00 77.56 148 SER A C 1
ATOM 1131 O O . SER A 1 148 ? 4.606 -5.387 1.705 1.00 77.56 148 SER A O 1
ATOM 1133 N N . LEU A 1 149 ? 2.820 -6.719 1.461 1.00 80.75 149 LEU A N 1
ATOM 1134 C CA . LEU A 1 149 ? 3.606 -7.894 1.082 1.00 80.75 149 LEU A CA 1
ATOM 1135 C C . LEU A 1 149 ? 4.155 -7.775 -0.345 1.00 80.75 149 LEU A C 1
ATOM 1137 O O . LEU A 1 149 ? 5.337 -8.024 -0.571 1.00 80.75 149 LEU A O 1
ATOM 1141 N N . GLU A 1 150 ? 3.326 -7.365 -1.303 1.00 85.50 150 GLU A N 1
ATOM 1142 C CA . GLU A 1 150 ? 3.746 -7.179 -2.695 1.00 85.50 150 GLU A CA 1
ATOM 1143 C C . GLU A 1 150 ? 4.793 -6.065 -2.818 1.00 85.50 150 GLU A C 1
ATOM 1145 O O . GLU A 1 150 ? 5.773 -6.226 -3.536 1.00 85.50 150 GLU A O 1
ATOM 1150 N N . ALA A 1 151 ? 4.662 -4.977 -2.054 1.00 83.00 151 ALA A N 1
ATOM 1151 C CA . ALA A 1 151 ? 5.652 -3.905 -1.990 1.00 83.00 151 ALA A CA 1
ATOM 1152 C C . ALA A 1 151 ? 7.002 -4.404 -1.443 1.00 83.00 151 ALA A C 1
ATOM 1154 O O . ALA A 1 151 ? 8.059 -4.062 -1.977 1.00 83.00 151 ALA A O 1
ATOM 1155 N N . ARG A 1 152 ? 6.984 -5.274 -0.421 1.00 79.44 152 ARG A N 1
ATOM 1156 C CA . ARG A 1 152 ? 8.197 -5.951 0.070 1.00 79.44 152 ARG A CA 1
ATOM 1157 C C . ARG A 1 152 ? 8.812 -6.863 -0.988 1.00 79.44 152 ARG A C 1
ATOM 1159 O O . ARG A 1 152 ? 10.031 -6.855 -1.145 1.00 79.44 152 ARG A O 1
ATOM 1166 N N . ASN A 1 153 ? 7.989 -7.618 -1.713 1.00 83.12 153 ASN A N 1
ATOM 1167 C CA . ASN A 1 153 ? 8.449 -8.488 -2.796 1.00 83.12 153 ASN A CA 1
ATOM 1168 C C . ASN A 1 153 ? 9.038 -7.676 -3.953 1.00 83.12 153 ASN A C 1
ATOM 1170 O O . ASN A 1 153 ? 10.087 -8.046 -4.471 1.00 83.12 153 ASN A O 1
ATOM 1174 N N . LEU A 1 154 ? 8.424 -6.544 -4.310 1.00 84.62 154 LEU A N 1
ATOM 1175 C CA . LEU A 1 154 ? 8.960 -5.622 -5.306 1.00 84.62 154 LEU A CA 1
ATOM 1176 C C . LEU A 1 154 ? 10.330 -5.104 -4.871 1.00 84.62 154 LEU A C 1
ATOM 1178 O O . LEU A 1 154 ? 11.282 -5.195 -5.636 1.00 84.62 154 LEU A O 1
ATOM 1182 N N . ARG A 1 155 ? 10.460 -4.634 -3.626 1.00 77.56 155 ARG A N 1
ATOM 1183 C CA . ARG A 1 155 ? 11.750 -4.181 -3.090 1.00 77.56 155 ARG A CA 1
ATOM 1184 C C . ARG A 1 155 ? 12.821 -5.274 -3.170 1.00 77.56 155 ARG A C 1
ATOM 1186 O O . ARG A 1 155 ? 13.948 -4.978 -3.547 1.00 77.56 155 ARG A O 1
ATOM 1193 N N . ALA A 1 156 ? 12.471 -6.521 -2.854 1.00 76.50 156 ALA A N 1
ATOM 1194 C CA . ALA A 1 156 ? 13.389 -7.653 -2.969 1.00 76.50 156 ALA A CA 1
ATO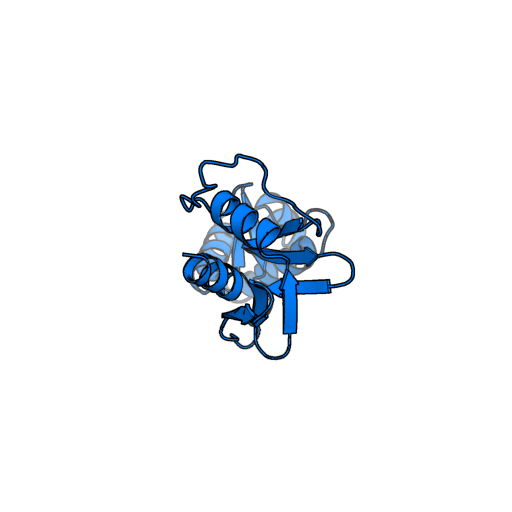M 1195 C C . ALA A 1 156 ? 13.748 -7.988 -4.431 1.00 76.50 156 ALA A C 1
ATOM 1197 O O . ALA A 1 156 ? 14.892 -8.324 -4.712 1.00 76.50 156 ALA A O 1
ATOM 1198 N N . ALA A 1 157 ? 12.796 -7.879 -5.363 1.00 75.62 157 ALA A N 1
ATOM 1199 C CA . ALA A 1 157 ? 13.014 -8.130 -6.790 1.00 75.62 157 ALA A CA 1
ATOM 1200 C C . ALA A 1 157 ? 13.842 -7.027 -7.473 1.00 75.62 157 ALA A C 1
ATOM 1202 O O . ALA A 1 157 ? 14.559 -7.290 -8.437 1.00 75.62 157 ALA A O 1
ATOM 1203 N N . ILE A 1 158 ? 13.748 -5.792 -6.973 1.00 74.94 158 ILE A N 1
ATOM 1204 C CA . ILE A 1 158 ? 14.553 -4.646 -7.411 1.00 74.94 158 ILE A CA 1
ATOM 1205 C C . ILE A 1 158 ? 16.043 -4.863 -7.087 1.00 74.94 158 ILE A C 1
ATOM 1207 O O . ILE A 1 158 ? 16.887 -4.408 -7.867 1.00 74.94 158 ILE A O 1
ATOM 1211 N N . GLY A 1 159 ? 16.338 -5.636 -6.032 1.00 56.62 159 GLY A N 1
ATOM 1212 C CA . GLY A 1 159 ? 17.673 -6.117 -5.666 1.00 56.62 159 GLY A CA 1
ATOM 1213 C C . GLY A 1 159 ? 18.392 -5.142 -4.779 1.00 56.62 159 GLY A C 1
ATOM 1214 O O . GLY A 1 159 ? 18.949 -4.178 -5.350 1.00 56.62 159 GLY A O 1
#

Radius of gyration: 20.44 Å; chains: 1; bounding box: 52×24×58 Å

pLDDT: mean 79.76, std 11.81, range [47.81, 93.06]